Protein AF-A0A9P8TS75-F1 (afdb_monomer_lite)

pLDDT: mean 96.52, std 4.98, range [64.94, 98.75]

Organism: Wickerhamomyces pijperi (NCBI:txid599730)

InterPro domains:
  IPR011330 Glycoside hydrolase/deacetylase, beta/alpha-barrel [SSF88713] (2-75)

Stru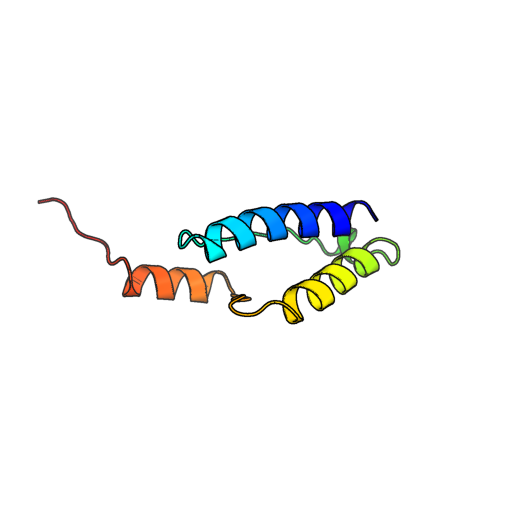cture (mmCIF, N/CA/C/O backbone):
data_AF-A0A9P8TS75-F1
#
_entry.id   AF-A0A9P8TS75-F1
#
loop_
_atom_site.group_PDB
_atom_site.id
_atom_site.type_symbol
_atom_site.label_atom_id
_atom_site.label_alt_id
_atom_site.label_comp_id
_atom_site.label_asym_id
_atom_site.label_entity_id
_atom_site.label_seq_id
_atom_site.pdbx_PDB_ins_code
_atom_site.Cartn_x
_atom_site.Cartn_y
_atom_site.Cartn_z
_atom_site.occupancy
_atom_site.B_iso_or_equiv
_atom_site.auth_seq_id
_atom_site.auth_comp_id
_atom_site.auth_asym_id
_atom_site.auth_atom_id
_atom_site.pdbx_PDB_model_num
ATOM 1 N N . GLY A 1 1 ? -5.154 9.102 11.929 1.00 73.94 1 GLY A N 1
ATOM 2 C CA . GLY A 1 1 ? -3.932 9.302 12.756 1.00 73.94 1 GLY A CA 1
ATOM 3 C C . GLY A 1 1 ? -2.734 9.246 11.838 1.00 73.94 1 GLY A C 1
ATOM 4 O O . GLY A 1 1 ? -2.758 8.386 10.973 1.00 73.94 1 GLY A O 1
ATOM 5 N N . GLN A 1 2 ? -1.739 10.131 11.982 1.00 89.69 2 GLN A N 1
ATOM 6 C CA . GLN A 1 2 ? -0.827 10.515 10.883 1.00 89.69 2 GLN A CA 1
ATOM 7 C C . GLN A 1 2 ? -0.250 9.349 10.056 1.00 89.69 2 GLN A C 1
ATOM 9 O O . GLN A 1 2 ? -0.275 9.413 8.836 1.00 89.69 2 GLN A O 1
ATOM 14 N N . PHE A 1 3 ? 0.208 8.263 10.692 1.00 93.81 3 PHE A N 1
ATOM 15 C CA . PHE A 1 3 ? 0.767 7.116 9.963 1.00 93.81 3 PHE A CA 1
ATOM 16 C C . PHE A 1 3 ? -0.269 6.353 9.120 1.00 93.81 3 PHE A C 1
ATOM 18 O O . PHE A 1 3 ? 0.043 5.952 8.009 1.00 93.81 3 PHE A O 1
ATOM 25 N N . PHE A 1 4 ? -1.494 6.166 9.625 1.00 96.94 4 PHE A N 1
ATOM 26 C CA . PHE A 1 4 ? -2.560 5.512 8.857 1.00 96.94 4 PHE A CA 1
ATOM 27 C C . PHE A 1 4 ? -2.995 6.364 7.664 1.00 96.94 4 PHE A C 1
ATOM 29 O O . PHE A 1 4 ? -3.077 5.819 6.573 1.00 96.94 4 PHE A O 1
ATOM 36 N N . GLU A 1 5 ? -3.231 7.669 7.864 1.00 97.88 5 GLU A N 1
ATOM 37 C CA . GLU A 1 5 ? -3.654 8.552 6.760 1.00 97.88 5 GLU A CA 1
ATOM 38 C C . GLU A 1 5 ? -2.598 8.558 5.655 1.00 97.88 5 GLU A C 1
ATOM 40 O O . GLU A 1 5 ? -2.917 8.295 4.508 1.00 97.88 5 GLU A O 1
ATOM 45 N N . TYR A 1 6 ? -1.319 8.708 6.015 1.00 97.12 6 TYR A N 1
ATOM 46 C CA . TYR A 1 6 ? -0.231 8.698 5.038 1.00 97.12 6 TYR A CA 1
ATOM 47 C C . TYR A 1 6 ? -0.174 7.404 4.211 1.00 97.12 6 TYR A C 1
ATOM 49 O O . TYR A 1 6 ? -0.011 7.450 2.991 1.00 97.12 6 TYR A O 1
ATOM 57 N N . LEU A 1 7 ? -0.312 6.240 4.861 1.00 98.19 7 LEU A N 1
ATOM 58 C CA . LEU A 1 7 ? -0.346 4.959 4.153 1.00 98.19 7 LEU A CA 1
ATOM 59 C C . LEU A 1 7 ? -1.597 4.821 3.283 1.00 98.19 7 LEU A C 1
ATOM 61 O O . LEU A 1 7 ? -1.497 4.312 2.172 1.00 98.19 7 LEU A O 1
ATOM 65 N N . LYS A 1 8 ? -2.757 5.261 3.784 1.00 98.44 8 LYS A N 1
ATOM 66 C CA . LYS A 1 8 ? -4.023 5.232 3.052 1.00 98.44 8 LYS A CA 1
ATOM 67 C C . LYS A 1 8 ? -3.941 6.099 1.798 1.00 98.44 8 LYS A C 1
ATOM 69 O O . LYS A 1 8 ? -4.265 5.601 0.733 1.00 98.44 8 LYS A O 1
ATOM 74 N N . ASP A 1 9 ? -3.469 7.335 1.913 1.00 98.62 9 ASP A N 1
ATOM 75 C CA . ASP A 1 9 ? -3.371 8.262 0.783 1.00 98.62 9 ASP A CA 1
ATOM 76 C C . ASP A 1 9 ? -2.375 7.741 -0.264 1.00 98.62 9 ASP A C 1
ATOM 78 O O . ASP A 1 9 ? -2.678 7.719 -1.453 1.00 98.62 9 ASP A O 1
ATOM 82 N N . SER A 1 10 ? -1.226 7.214 0.181 1.00 98.56 10 SER A N 1
ATOM 83 C CA . SER A 1 10 ? -0.246 6.582 -0.720 1.00 98.56 10 SER A CA 1
ATOM 84 C C . SER A 1 10 ? -0.819 5.352 -1.430 1.00 98.56 10 SER A C 1
ATOM 86 O O . SER A 1 10 ? -0.516 5.105 -2.593 1.00 98.56 10 SER A O 1
ATOM 88 N N . PHE 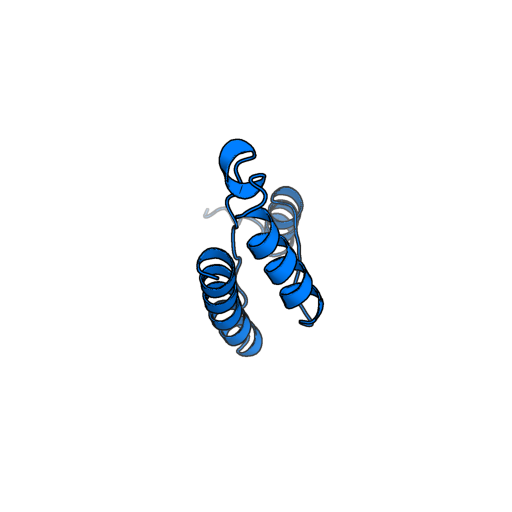A 1 11 ? -1.616 4.549 -0.722 1.00 98.75 11 PHE A N 1
ATOM 89 C CA . PHE A 1 11 ? -2.278 3.386 -1.298 1.00 98.75 11 PHE A CA 1
ATOM 90 C C . PHE A 1 11 ? -3.367 3.797 -2.288 1.00 98.75 11 PHE A C 1
ATOM 92 O O . PHE A 1 11 ? -3.409 3.231 -3.370 1.00 98.75 11 PHE A O 1
ATOM 99 N N . ASP A 1 12 ? -4.230 4.752 -1.936 1.00 98.69 12 ASP A N 1
ATOM 100 C CA . ASP A 1 12 ? -5.376 5.146 -2.759 1.00 98.69 12 ASP A CA 1
ATOM 101 C C . ASP A 1 12 ? -4.932 5.723 -4.108 1.00 98.69 12 ASP A C 1
ATOM 103 O O . ASP A 1 12 ? -5.540 5.394 -5.123 1.00 98.69 12 ASP A O 1
ATOM 107 N N . GLU A 1 13 ? -3.838 6.490 -4.138 1.00 98.69 13 GLU A N 1
ATOM 108 C CA . GLU A 1 13 ? -3.263 6.997 -5.390 1.00 98.69 13 GLU A CA 1
ATOM 109 C C . GLU A 1 13 ? -2.776 5.849 -6.291 1.00 98.69 13 GLU A C 1
ATOM 111 O O . GLU A 1 13 ? -3.184 5.728 -7.445 1.00 98.69 13 GLU A O 1
ATOM 116 N N . LEU A 1 14 ? -1.970 4.928 -5.747 1.00 98.75 14 LEU A N 1
ATOM 117 C CA . LEU A 1 14 ? -1.462 3.781 -6.511 1.00 98.75 14 LEU A CA 1
ATOM 118 C C . LEU A 1 14 ? -2.567 2.794 -6.904 1.00 98.75 14 LEU A C 1
ATOM 120 O O . LEU A 1 14 ? -2.469 2.122 -7.931 1.00 98.75 14 LEU A O 1
ATOM 124 N N . TYR A 1 15 ? -3.610 2.686 -6.085 1.00 98.69 15 TYR A N 1
ATOM 125 C CA . TYR A 1 15 ? -4.774 1.863 -6.373 1.00 98.69 15 TYR A CA 1
ATOM 126 C C . TYR A 1 15 ? -5.564 2.451 -7.544 1.00 98.69 15 TYR A C 1
ATOM 128 O O . TYR A 1 15 ? -5.890 1.714 -8.469 1.00 98.69 15 TYR A O 1
ATOM 136 N N . ALA A 1 16 ? -5.776 3.772 -7.567 1.00 98.62 16 ALA A N 1
ATOM 137 C CA . ALA A 1 16 ? -6.401 4.460 -8.694 1.00 98.62 16 ALA A CA 1
ATOM 138 C C . ALA A 1 16 ? -5.573 4.330 -9.987 1.00 98.62 16 ALA A C 1
ATOM 140 O O . ALA A 1 16 ? -6.128 4.069 -11.054 1.00 98.62 16 ALA A O 1
ATOM 141 N N . GLU A 1 17 ? -4.239 4.439 -9.920 1.00 98.62 17 GLU A N 1
ATOM 142 C CA . GLU A 1 17 ? -3.369 4.127 -11.068 1.00 98.62 17 GLU A CA 1
ATOM 143 C C . GLU A 1 17 ? -3.546 2.673 -11.548 1.00 98.62 17 GLU A C 1
ATOM 145 O O . GLU A 1 17 ? -3.584 2.408 -12.753 1.00 98.62 17 GLU A O 1
ATOM 150 N N . GLY A 1 18 ? -3.685 1.731 -10.610 1.00 98.25 18 GLY A N 1
ATOM 151 C CA . GLY A 1 18 ? -3.949 0.320 -10.884 1.00 98.25 18 GLY A CA 1
ATOM 152 C C . GLY A 1 18 ? -5.293 0.068 -11.566 1.00 98.25 18 GLY A C 1
ATOM 153 O O . GLY A 1 18 ? -5.332 -0.658 -12.559 1.00 98.25 18 GLY A O 1
ATOM 154 N N . GLU A 1 19 ? -6.368 0.706 -11.098 1.00 98.06 19 GLU A N 1
ATOM 155 C CA . GLU A 1 19 ? -7.700 0.650 -11.723 1.00 98.06 19 GLU A CA 1
ATOM 156 C C . GLU A 1 19 ? -7.688 1.220 -13.150 1.00 98.06 19 GLU A C 1
ATOM 158 O O . GLU A 1 19 ? -8.404 0.732 -14.022 1.00 98.06 19 GLU A O 1
ATOM 163 N N . ASN A 1 20 ? -6.797 2.177 -13.423 1.00 98.19 20 ASN A N 1
ATOM 164 C CA . ASN A 1 20 ? -6.549 2.725 -14.758 1.00 98.19 20 ASN A CA 1
ATOM 165 C C . ASN A 1 20 ? -5.595 1.866 -15.618 1.00 98.19 20 ASN A C 1
ATOM 167 O O . ASN A 1 20 ? -5.139 2.307 -16.674 1.00 98.19 20 ASN A O 1
ATOM 171 N N . GLY A 1 21 ? -5.278 0.639 -15.190 1.00 97.81 21 GLY A N 1
ATOM 172 C CA . GLY A 1 21 ? -4.473 -0.324 -15.949 1.00 97.81 21 GLY A CA 1
ATOM 173 C C . GLY A 1 21 ? -2.961 -0.187 -15.766 1.00 97.81 21 GLY A C 1
ATOM 174 O O . GLY A 1 21 ? -2.197 -0.824 -16.490 1.00 97.81 21 GLY A O 1
ATOM 175 N N . SER A 1 22 ? -2.506 0.618 -14.803 1.00 97.88 22 SER A N 1
ATOM 176 C CA . SER A 1 22 ? -1.087 0.865 -14.540 1.00 97.88 22 SER A CA 1
ATOM 177 C C . SER A 1 22 ? -0.724 0.529 -13.087 1.00 97.88 22 SER A C 1
ATOM 179 O O . SER A 1 22 ? -0.306 1.414 -12.339 1.00 97.88 22 SER A O 1
ATOM 181 N N . PRO A 1 23 ? -0.833 -0.741 -12.650 1.00 97.94 23 PRO A N 1
ATOM 182 C CA . PRO A 1 23 ? -0.526 -1.120 -11.272 1.00 97.94 23 PRO A CA 1
ATOM 183 C C . PRO A 1 23 ? 0.936 -0.826 -10.898 1.00 97.94 23 PRO A C 1
ATOM 185 O O . PRO A 1 23 ? 1.840 -0.840 -11.744 1.00 97.94 23 PRO A O 1
ATOM 188 N N . LYS A 1 24 ? 1.163 -0.542 -9.611 1.00 98.38 24 LYS A N 1
ATOM 189 C CA . LYS A 1 24 ? 2.469 -0.230 -9.003 1.00 98.38 24 LYS A CA 1
ATOM 190 C C . LYS A 1 24 ? 2.611 -0.916 -7.646 1.00 98.38 24 LYS A C 1
ATOM 192 O O . LYS A 1 24 ? 1.651 -1.448 -7.096 1.00 98.38 24 LYS A O 1
ATOM 197 N N . MET A 1 25 ? 3.821 -0.882 -7.089 1.00 98.50 25 MET A N 1
ATOM 198 C CA . MET A 1 25 ? 4.118 -1.430 -5.765 1.00 98.50 25 MET A CA 1
ATOM 199 C C . MET A 1 25 ? 4.213 -0.339 -4.690 1.00 98.50 25 MET A C 1
ATOM 201 O O . MET A 1 25 ? 4.765 0.731 -4.933 1.00 98.50 25 MET A O 1
ATOM 205 N N . LEU A 1 26 ? 3.777 -0.660 -3.469 1.00 98.56 26 LEU A N 1
ATOM 206 C CA . LEU A 1 26 ? 3.980 0.158 -2.270 1.00 98.56 26 LEU A CA 1
ATOM 207 C C . LEU A 1 26 ? 4.841 -0.606 -1.256 1.00 98.56 26 LEU A C 1
ATOM 209 O O . LEU A 1 26 ? 4.466 -1.680 -0.794 1.00 98.56 26 LEU A O 1
ATOM 213 N N . SER A 1 27 ? 5.993 -0.047 -0.875 1.00 98.44 27 SER A N 1
ATOM 214 C CA . SER A 1 27 ? 6.832 -0.599 0.199 1.00 98.44 27 SER A CA 1
ATOM 215 C C . SER A 1 27 ? 6.569 0.110 1.525 1.00 98.44 27 SER A C 1
ATOM 217 O O . SER A 1 27 ? 6.669 1.330 1.606 1.00 98.44 27 SER A O 1
ATOM 219 N N . ILE A 1 28 ? 6.320 -0.655 2.592 1.00 97.81 28 ILE A N 1
ATOM 220 C CA . ILE A 1 28 ? 6.061 -0.116 3.935 1.00 97.81 28 ILE A CA 1
ATOM 221 C C . ILE A 1 28 ? 7.203 -0.506 4.874 1.00 97.81 28 ILE A C 1
ATOM 223 O O . ILE A 1 28 ? 7.369 -1.668 5.241 1.00 97.81 28 ILE A O 1
ATOM 227 N N . GLY A 1 29 ? 8.004 0.483 5.274 1.00 97.25 29 GLY A N 1
ATOM 228 C CA . GLY A 1 29 ? 9.125 0.289 6.191 1.00 97.25 29 GLY A CA 1
ATOM 229 C C . GLY A 1 29 ? 8.675 0.194 7.648 1.00 97.25 29 GLY A C 1
ATOM 230 O O . GLY A 1 29 ? 8.164 1.163 8.211 1.00 97.25 29 GLY A O 1
ATOM 231 N N . LEU A 1 30 ? 8.922 -0.948 8.290 1.00 97.81 30 LEU A N 1
ATOM 232 C CA . LEU A 1 30 ? 8.581 -1.195 9.691 1.00 97.81 30 LEU A CA 1
ATOM 233 C C . LEU A 1 30 ? 9.844 -1.450 10.518 1.00 97.81 30 LEU A C 1
ATOM 235 O O . LEU A 1 30 ? 10.719 -2.208 10.121 1.00 97.81 30 LEU A O 1
ATOM 239 N N . HIS A 1 31 ? 9.919 -0.838 11.700 1.00 98.12 31 HIS A N 1
ATOM 240 C CA . HIS A 1 31 ? 10.989 -1.079 12.671 1.00 98.12 31 HIS A CA 1
ATOM 241 C C . HIS A 1 31 ? 10.373 -1.406 14.029 1.00 98.12 31 HIS A C 1
ATOM 243 O O . HIS A 1 31 ? 9.579 -0.607 14.537 1.00 98.12 31 HIS A O 1
ATOM 249 N N . SER A 1 32 ? 10.773 -2.518 14.653 1.00 97.88 32 SER A N 1
ATOM 250 C CA . SER A 1 32 ? 10.164 -3.031 15.893 1.00 97.88 32 SER A CA 1
ATOM 251 C C . SER A 1 32 ? 10.110 -1.982 17.008 1.00 97.88 32 SER A C 1
ATOM 253 O O . SER A 1 32 ? 9.060 -1.766 17.609 1.00 97.88 32 SER A O 1
ATOM 255 N N . ARG A 1 33 ? 11.203 -1.226 17.203 1.00 97.56 33 ARG A N 1
ATOM 256 C CA . ARG A 1 33 ? 11.307 -0.165 18.229 1.00 97.56 33 ARG A CA 1
ATOM 257 C C . ARG A 1 33 ? 10.393 1.051 18.001 1.00 97.56 33 ARG A C 1
ATOM 259 O O . ARG A 1 33 ? 10.241 1.887 18.896 1.00 97.56 33 ARG A O 1
ATOM 266 N N . LEU A 1 34 ? 9.841 1.195 16.794 1.00 96.12 34 LEU A N 1
ATOM 267 C CA . LEU A 1 34 ? 8.973 2.305 16.401 1.00 96.12 34 LEU A CA 1
ATOM 268 C C . LEU A 1 34 ? 7.523 1.845 16.280 1.00 96.12 34 LEU A C 1
ATOM 270 O O . LEU A 1 34 ? 6.675 2.329 17.026 1.00 96.12 34 LEU A O 1
ATOM 274 N N . VAL A 1 35 ? 7.233 0.921 15.360 1.00 96.81 35 VAL A N 1
ATOM 275 C CA . VAL A 1 35 ? 5.849 0.513 15.081 1.00 96.81 35 VAL A CA 1
ATOM 276 C C . VAL A 1 35 ? 5.251 -0.317 16.215 1.00 96.81 35 VAL A C 1
ATOM 278 O O . VAL A 1 35 ? 4.051 -0.239 16.440 1.00 96.81 35 VAL A O 1
ATOM 281 N N . GLY A 1 36 ? 6.079 -1.035 16.984 1.00 96.38 36 GLY A N 1
ATOM 282 C CA . GLY A 1 36 ? 5.633 -1.844 18.121 1.00 96.38 36 GLY A CA 1
ATOM 283 C C . GLY A 1 36 ? 5.147 -1.035 19.327 1.00 96.38 36 GLY A C 1
ATOM 28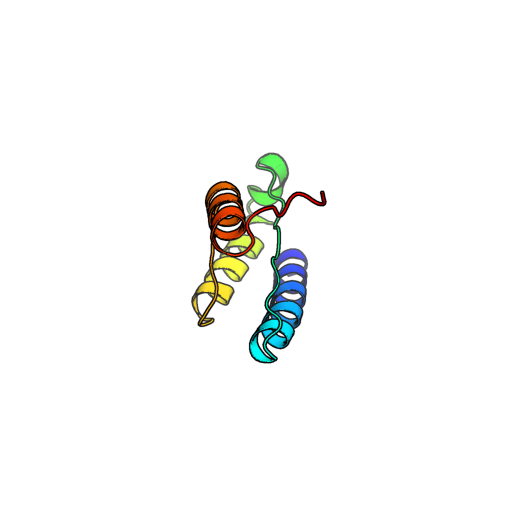4 O O . GLY A 1 36 ? 4.567 -1.600 20.248 1.00 96.38 36 GLY A O 1
ATOM 285 N N . ARG A 1 37 ? 5.345 0.292 19.342 1.00 96.25 37 ARG A N 1
ATOM 286 C CA . ARG A 1 37 ? 4.826 1.149 20.418 1.00 96.25 37 ARG A CA 1
ATOM 287 C C . ARG A 1 37 ? 3.288 1.126 20.400 1.00 96.25 37 ARG A C 1
ATOM 289 O O . ARG A 1 37 ? 2.722 1.323 19.321 1.00 96.25 37 ARG A O 1
ATOM 296 N N . PRO A 1 38 ? 2.598 1.004 21.552 1.00 94.75 38 PRO A N 1
ATOM 297 C CA . PRO A 1 38 ? 1.131 0.944 21.599 1.00 94.75 38 PRO A CA 1
ATOM 298 C C . PRO A 1 38 ? 0.430 2.098 20.862 1.00 94.75 38 PRO A C 1
ATOM 300 O O . PRO A 1 38 ? -0.541 1.879 20.143 1.00 94.75 38 PRO A O 1
ATOM 303 N N . GLY A 1 39 ? 0.978 3.317 20.940 1.00 91.88 39 GLY A N 1
ATOM 304 C CA . GLY A 1 39 ? 0.449 4.484 20.221 1.00 91.88 39 GLY A CA 1
ATOM 305 C C . GLY A 1 39 ? 0.672 4.486 18.698 1.00 91.88 39 GLY A C 1
ATOM 306 O O . GLY A 1 39 ? 0.084 5.314 18.009 1.00 91.88 39 GLY A O 1
ATOM 307 N N . ARG A 1 40 ? 1.511 3.593 18.149 1.00 93.56 40 ARG A N 1
ATOM 308 C CA . ARG A 1 40 ? 1.808 3.505 16.703 1.00 93.56 40 ARG A CA 1
ATOM 309 C C . ARG A 1 40 ? 1.236 2.257 16.039 1.00 93.56 40 ARG A C 1
ATOM 311 O O . ARG A 1 40 ? 0.761 2.353 14.908 1.00 93.56 40 ARG A O 1
ATOM 318 N N . ILE A 1 41 ? 1.216 1.117 16.734 1.00 96.88 41 ILE A N 1
ATOM 319 C CA . ILE A 1 41 ? 0.742 -0.157 16.168 1.00 96.88 41 ILE A CA 1
ATOM 320 C C . ILE A 1 41 ? -0.721 -0.091 15.702 1.00 96.88 41 ILE A C 1
ATOM 322 O O . ILE A 1 41 ? -1.098 -0.738 14.726 1.00 96.88 41 ILE A O 1
ATOM 326 N N . ALA A 1 42 ? -1.540 0.747 16.348 1.00 96.31 42 ALA A N 1
ATOM 327 C CA . ALA A 1 42 ? -2.928 0.976 15.959 1.00 96.31 42 ALA A CA 1
ATOM 328 C C . ALA A 1 42 ? -3.065 1.524 14.526 1.00 96.31 42 ALA A C 1
ATOM 330 O O . ALA A 1 42 ? -4.010 1.163 13.829 1.00 96.31 42 ALA A O 1
ATOM 331 N N . GLY A 1 43 ? -2.123 2.359 14.067 1.00 96.31 43 GLY A N 1
ATOM 332 C CA . GLY A 1 43 ? -2.119 2.880 12.69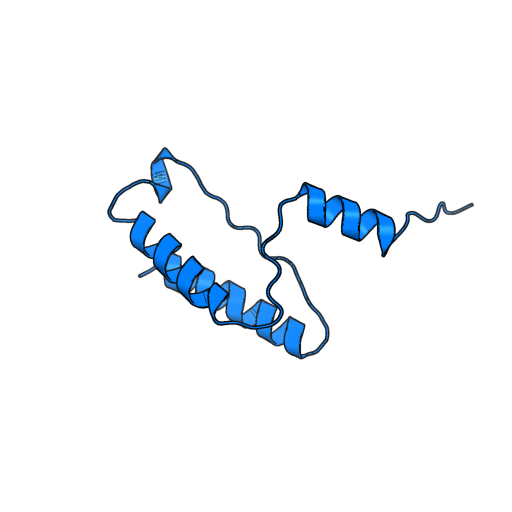7 1.00 96.31 43 GLY A CA 1
ATOM 333 C C . GLY A 1 43 ? -1.870 1.782 11.662 1.00 96.31 43 GLY A C 1
ATOM 334 O O . GLY A 1 43 ? -2.618 1.678 10.694 1.00 96.31 43 GLY A O 1
ATOM 335 N N . LEU A 1 44 ? -0.886 0.910 11.918 1.00 97.31 44 LEU A N 1
ATOM 336 C CA . LEU A 1 44 ? -0.602 -0.240 11.054 1.00 97.31 44 LEU A CA 1
ATOM 337 C C . LEU A 1 44 ? -1.791 -1.208 10.998 1.00 97.31 44 LEU A C 1
ATOM 339 O O . LEU A 1 44 ? -2.194 -1.619 9.916 1.00 97.31 44 LEU A O 1
ATOM 343 N N . ARG A 1 45 ? -2.390 -1.536 12.152 1.00 97.12 45 ARG A N 1
ATOM 344 C CA . ARG A 1 45 ? -3.560 -2.427 12.214 1.00 97.12 45 ARG A CA 1
ATOM 345 C C . ARG A 1 45 ? -4.729 -1.883 11.389 1.00 97.12 45 ARG A C 1
ATOM 347 O O . ARG A 1 45 ? -5.331 -2.634 10.633 1.00 97.12 45 ARG A O 1
ATOM 354 N N . LYS A 1 46 ? -5.023 -0.583 11.504 1.00 97.81 46 LYS A N 1
ATOM 355 C CA . LYS A 1 46 ? -6.064 0.075 10.697 1.00 97.81 46 LYS A CA 1
ATOM 356 C C . LYS A 1 46 ? -5.768 -0.006 9.200 1.00 97.81 46 LYS A C 1
ATOM 358 O O . LYS A 1 46 ? -6.686 -0.264 8.433 1.00 97.81 46 LYS A O 1
ATOM 363 N N . PHE A 1 47 ? -4.510 0.176 8.796 1.00 98.25 47 PHE A N 1
ATOM 364 C CA . PHE A 1 47 ? -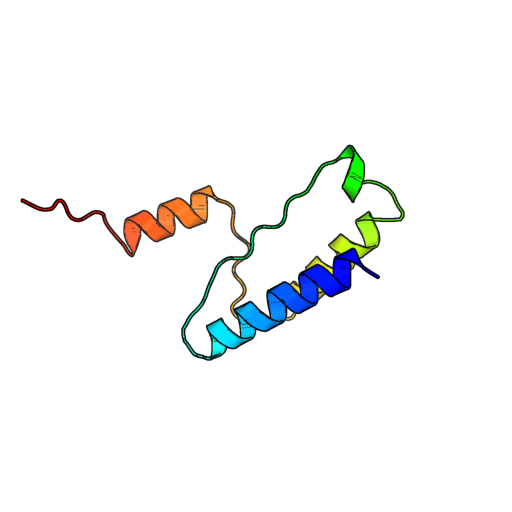4.120 0.081 7.390 1.00 98.25 47 PHE A CA 1
ATOM 365 C C . PHE A 1 47 ? -4.291 -1.340 6.836 1.00 98.25 47 PHE A C 1
ATOM 367 O O . PHE A 1 47 ? -4.865 -1.508 5.767 1.00 98.25 47 PHE A O 1
ATOM 374 N N . VAL A 1 48 ? -3.886 -2.366 7.592 1.00 98.12 48 VAL A N 1
ATOM 375 C CA . VAL A 1 48 ? -4.088 -3.773 7.200 1.00 98.12 48 VAL A CA 1
ATOM 376 C C . VAL A 1 48 ? -5.576 -4.092 7.018 1.00 98.12 48 VAL A C 1
ATOM 378 O O . VAL A 1 48 ? -5.963 -4.663 6.004 1.00 98.12 48 VAL A O 1
ATOM 381 N N . GLU A 1 49 ? -6.431 -3.682 7.957 1.00 98.31 49 GLU A N 1
ATOM 382 C CA . GLU A 1 49 ? -7.883 -3.888 7.835 1.00 98.31 49 GLU A CA 1
ATOM 383 C C . GLU A 1 49 ? -8.526 -3.066 6.707 1.00 98.31 49 GLU A C 1
ATOM 385 O O . GLU A 1 49 ? -9.584 -3.440 6.204 1.00 98.31 49 GLU A O 1
ATOM 390 N N . TYR A 1 50 ? -7.907 -1.955 6.304 1.00 98.62 50 TYR A N 1
ATOM 391 C CA . TYR A 1 50 ? -8.344 -1.155 5.163 1.00 98.62 50 TYR A CA 1
ATOM 392 C C . TYR A 1 50 ? -8.053 -1.866 3.835 1.00 98.62 50 TYR A C 1
ATOM 394 O O . TYR A 1 50 ? -8.979 -2.097 3.060 1.00 98.62 50 TYR A O 1
ATOM 402 N N . ILE A 1 51 ? -6.802 -2.279 3.597 1.00 98.31 51 ILE A N 1
ATOM 403 C CA . ILE A 1 51 ? -6.405 -2.903 2.322 1.00 98.31 51 ILE A CA 1
ATOM 404 C C . ILE A 1 51 ? -7.012 -4.296 2.126 1.00 98.31 51 ILE A C 1
ATOM 406 O O . ILE A 1 51 ? -7.267 -4.692 0.998 1.00 98.31 51 ILE A O 1
ATOM 410 N N . LYS A 1 52 ? -7.328 -5.021 3.211 1.00 97.75 52 LYS A N 1
ATOM 411 C CA . LYS A 1 52 ? -8.028 -6.319 3.140 1.00 97.75 52 LYS A CA 1
ATOM 412 C C . LYS A 1 52 ? -9.438 -6.232 2.546 1.00 97.75 52 LYS A C 1
ATOM 414 O O . LYS A 1 52 ? -10.005 -7.264 2.211 1.00 97.75 52 LYS A O 1
ATOM 419 N N . LYS A 1 53 ? -10.021 -5.032 2.470 1.00 98.00 53 LYS A N 1
ATOM 420 C CA . LYS A 1 53 ? -11.350 -4.779 1.889 1.00 98.00 53 LYS A CA 1
ATOM 421 C C . LYS A 1 53 ? -11.283 -4.311 0.433 1.00 98.00 53 LYS A C 1
ATOM 423 O O . LYS A 1 53 ? -12.312 -3.935 -0.118 1.00 98.00 53 LYS A O 1
ATOM 428 N N . LYS A 1 54 ? -10.084 -4.235 -0.144 1.00 98.00 54 LYS A N 1
ATOM 429 C CA . LYS A 1 54 ? -9.845 -3.787 -1.513 1.00 98.00 54 LYS A CA 1
ATOM 430 C C . LYS A 1 54 ? -9.538 -5.010 -2.367 1.00 98.00 54 LYS A C 1
ATOM 432 O O . LYS A 1 54 ? -8.672 -5.808 -2.006 1.00 98.00 54 LYS A O 1
ATOM 437 N N . ASP A 1 55 ? -10.252 -5.155 -3.472 1.00 97.50 55 ASP A N 1
ATOM 438 C CA . ASP A 1 55 ? -10.036 -6.253 -4.407 1.00 97.50 55 ASP A CA 1
ATOM 439 C C . ASP A 1 55 ? -8.743 -6.038 -5.207 1.00 97.50 55 ASP A C 1
ATOM 441 O O . ASP A 1 55 ? -8.254 -4.921 -5.348 1.00 97.50 55 ASP A O 1
ATOM 445 N N . GLY A 1 56 ? -8.137 -7.117 -5.707 1.00 97.00 56 GLY A N 1
ATOM 446 C CA . GLY A 1 56 ? -6.939 -7.023 -6.555 1.00 97.00 56 GLY A CA 1
ATOM 447 C C . GLY A 1 56 ? -5.648 -6.588 -5.844 1.00 97.00 56 GLY A C 1
ATOM 448 O O . GLY A 1 56 ? -4.634 -6.371 -6.506 1.00 97.00 56 GLY A O 1
ATOM 449 N N . VAL A 1 57 ? -5.637 -6.489 -4.509 1.00 98.31 57 VAL A N 1
ATOM 450 C CA . VAL A 1 57 ? -4.422 -6.174 -3.741 1.00 98.31 57 VAL A CA 1
ATOM 451 C C . VAL A 1 57 ? -3.579 -7.427 -3.515 1.00 98.31 57 VAL A C 1
ATOM 453 O O . VAL A 1 57 ? -4.002 -8.369 -2.844 1.00 98.31 57 VAL A O 1
ATOM 456 N N . TRP A 1 58 ? -2.336 -7.404 -3.993 1.00 98.31 58 TRP A N 1
ATOM 457 C CA . TRP A 1 58 ? -1.349 -8.446 -3.717 1.00 98.31 58 TRP A CA 1
ATOM 458 C C . TRP A 1 58 ? -0.439 -8.053 -2.546 1.00 98.31 58 TRP A C 1
ATOM 460 O O . TRP A 1 58 ? 0.433 -7.193 -2.671 1.00 98.31 58 TRP A O 1
ATOM 470 N N . VAL A 1 59 ? -0.633 -8.691 -1.388 1.00 98.12 59 VAL A N 1
ATOM 471 C CA . VAL A 1 59 ? 0.285 -8.567 -0.245 1.00 98.12 59 VAL A CA 1
ATOM 472 C C . VAL A 1 59 ? 1.393 -9.603 -0.404 1.00 98.12 59 VAL A C 1
ATOM 474 O O . VAL A 1 59 ? 1.182 -10.778 -0.122 1.00 98.12 59 VAL A O 1
ATOM 477 N N . ALA A 1 60 ? 2.558 -9.147 -0.860 1.00 97.88 60 ALA A N 1
ATOM 478 C CA . ALA A 1 60 ? 3.658 -10.011 -1.272 1.00 97.88 60 ALA A CA 1
ATOM 479 C C . ALA A 1 60 ? 4.928 -9.808 -0.440 1.00 97.88 60 ALA A C 1
ATOM 481 O O . ALA A 1 60 ? 5.269 -8.701 -0.007 1.00 97.88 60 ALA A O 1
ATOM 482 N N . THR A 1 61 ? 5.688 -10.884 -0.292 1.00 98.62 61 THR A N 1
ATOM 483 C CA . THR A 1 61 ? 7.109 -10.835 0.032 1.00 98.62 61 THR A CA 1
ATOM 484 C C . THR A 1 61 ? 7.907 -10.298 -1.160 1.00 98.62 61 THR A C 1
ATOM 486 O O . THR A 1 61 ? 7.487 -10.354 -2.316 1.00 98.62 61 THR A O 1
ATOM 489 N N . ARG A 1 62 ? 9.119 -9.790 -0.903 1.00 98.69 62 ARG A N 1
ATOM 490 C CA . ARG A 1 62 ? 10.005 -9.333 -1.988 1.00 98.69 62 ARG A CA 1
ATOM 491 C C . ARG A 1 62 ? 10.488 -10.471 -2.889 1.00 98.69 62 ARG A C 1
ATOM 493 O O . ARG A 1 62 ? 10.792 -10.217 -4.049 1.00 98.69 62 ARG A O 1
ATOM 500 N N . GLU A 1 63 ? 10.556 -11.694 -2.370 1.00 98.75 63 GLU A N 1
ATOM 501 C CA . GLU A 1 63 ? 10.916 -12.877 -3.153 1.00 98.75 63 GLU A CA 1
ATOM 502 C C . GLU A 1 63 ? 9.831 -13.221 -4.176 1.00 98.75 63 GLU A C 1
ATOM 504 O O . GLU A 1 63 ? 10.140 -13.414 -5.350 1.00 98.75 63 GLU A O 1
ATOM 509 N N . GLU A 1 64 ? 8.561 -13.208 -3.765 1.00 98.75 64 GLU A N 1
ATOM 510 C CA . GLU A 1 64 ? 7.433 -13.430 -4.674 1.00 98.75 64 GLU A CA 1
ATOM 511 C C . GLU A 1 64 ? 7.402 -12.387 -5.802 1.00 98.75 64 GLU A C 1
ATOM 513 O O . GLU A 1 64 ? 7.243 -12.749 -6.968 1.00 98.75 64 GLU A O 1
ATOM 518 N N . ILE A 1 65 ? 7.648 -11.109 -5.485 1.00 98.62 65 ILE A N 1
ATOM 519 C CA . ILE A 1 65 ? 7.764 -10.039 -6.493 1.00 98.62 65 ILE A CA 1
ATOM 520 C C . ILE A 1 65 ? 8.922 -10.321 -7.460 1.00 98.62 65 ILE A C 1
ATOM 522 O O . ILE A 1 65 ? 8.758 -10.190 -8.671 1.00 98.62 65 ILE A O 1
ATOM 526 N N . ALA A 1 66 ? 10.091 -10.716 -6.948 1.00 98.50 66 ALA A N 1
ATOM 527 C CA . ALA A 1 66 ? 11.254 -11.009 -7.783 1.00 98.50 66 ALA A CA 1
ATOM 528 C C . ALA A 1 66 ? 11.015 -12.204 -8.720 1.00 98.50 66 ALA A C 1
ATOM 530 O O . ALA A 1 66 ? 11.410 -12.156 -9.886 1.00 98.50 66 ALA A O 1
ATOM 531 N N . ASN A 1 67 ? 10.355 -13.257 -8.230 1.00 98.50 67 ASN A N 1
ATOM 532 C CA . ASN A 1 67 ? 10.005 -14.424 -9.037 1.00 98.50 67 ASN A CA 1
ATOM 533 C C . ASN A 1 67 ? 8.973 -14.063 -10.113 1.00 98.50 67 ASN A C 1
ATOM 535 O O . ASN A 1 67 ? 9.219 -14.339 -11.286 1.00 98.50 67 ASN A O 1
ATOM 539 N N . HIS A 1 68 ? 7.908 -13.337 -9.753 1.00 98.38 68 HIS A N 1
ATOM 540 C CA . HIS A 1 68 ? 6.935 -12.818 -10.718 1.00 98.38 68 HIS A CA 1
ATOM 541 C C . HIS A 1 68 ? 7.611 -11.982 -11.811 1.00 98.38 68 HIS A C 1
ATOM 543 O O . HIS A 1 68 ? 7.347 -12.169 -12.997 1.00 98.38 68 HIS A O 1
ATOM 549 N N . TRP A 1 69 ? 8.530 -11.088 -11.430 1.00 98.19 69 TRP A N 1
ATOM 550 C CA . TRP A 1 69 ? 9.227 -10.243 -12.394 1.00 98.19 69 TRP A CA 1
ATOM 551 C C . TRP A 1 69 ? 10.102 -11.054 -13.350 1.00 98.19 69 TRP A C 1
ATOM 553 O O . TRP A 1 69 ? 10.096 -10.802 -14.551 1.00 98.19 69 TRP A O 1
ATOM 563 N N . ARG A 1 70 ? 10.827 -12.059 -12.841 1.00 97.75 70 ARG A N 1
ATOM 564 C CA . ARG A 1 70 ? 11.660 -12.947 -13.666 1.00 97.75 70 ARG A CA 1
ATOM 565 C C . ARG A 1 70 ? 10.831 -13.725 -14.690 1.00 97.75 70 ARG A C 1
ATOM 567 O O . ARG A 1 70 ? 11.298 -13.926 -15.807 1.00 97.75 70 ARG A O 1
ATOM 574 N N . GLU A 1 71 ? 9.636 -14.163 -14.304 1.00 97.81 71 GLU A N 1
ATOM 575 C CA . GLU A 1 71 ? 8.733 -14.942 -15.154 1.00 97.81 71 GLU A CA 1
ATOM 576 C C . GLU A 1 71 ? 8.026 -14.083 -16.208 1.00 97.81 71 GLU A C 1
ATOM 578 O O . GLU A 1 71 ? 8.000 -14.450 -17.380 1.00 97.81 71 GLU A O 1
ATOM 583 N N . GLN A 1 72 ? 7.466 -12.937 -15.810 1.00 97.88 72 GLN A N 1
ATOM 584 C CA . GLN A 1 72 ? 6.664 -12.086 -16.700 1.00 97.88 72 GLN A CA 1
ATOM 585 C C . GLN A 1 72 ? 7.514 -11.121 -17.537 1.00 97.88 72 GLN A C 1
ATOM 587 O O . GLN A 1 72 ? 7.142 -10.762 -18.655 1.00 97.88 72 GLN A O 1
ATOM 592 N N . PHE A 1 73 ? 8.674 -10.717 -17.018 1.00 96.62 73 PHE A N 1
ATOM 593 C CA . PHE A 1 73 ? 9.586 -9.757 -17.640 1.00 96.62 73 PHE A CA 1
ATOM 594 C C . PHE A 1 73 ? 11.011 -10.335 -17.704 1.00 96.62 73 PHE A C 1
ATOM 596 O O . PHE A 1 73 ? 11.936 -9.789 -17.090 1.00 96.62 73 PHE A O 1
ATOM 603 N N . PRO A 1 74 ?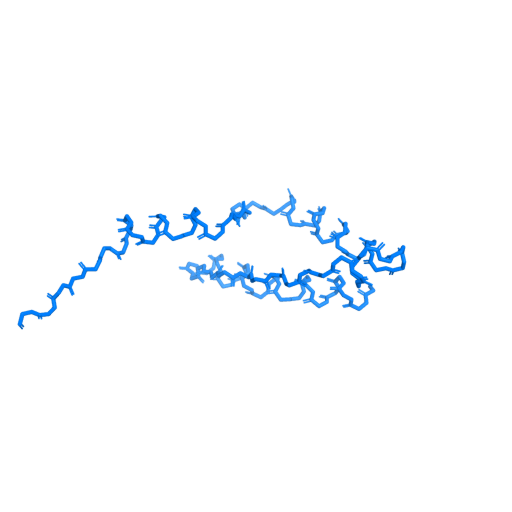 11.220 -11.450 -18.432 1.00 95.81 74 PRO A N 1
ATOM 604 C CA . PRO A 1 74 ? 12.519 -12.103 -18.492 1.00 95.81 74 PRO A CA 1
ATOM 605 C C . PRO A 1 74 ? 13.570 -11.169 -19.095 1.00 95.81 74 PRO A C 1
ATOM 607 O O . PRO A 1 74 ? 13.314 -10.436 -20.055 1.00 95.81 74 PRO A O 1
ATOM 610 N N . TYR A 1 75 ? 14.780 -11.223 -18.539 1.00 95.88 75 TYR A N 1
ATOM 611 C CA . TYR A 1 75 ? 15.917 -10.473 -19.057 1.00 95.88 75 TYR A CA 1
ATOM 612 C C . TYR A 1 75 ? 16.195 -10.854 -20.518 1.00 95.88 75 TYR A C 1
ATOM 614 O O . TYR A 1 75 ? 16.337 -12.031 -20.848 1.00 95.88 75 TYR A O 1
ATOM 622 N N . LYS A 1 76 ? 16.304 -9.844 -21.385 1.00 93.75 76 LYS A N 1
ATOM 623 C CA . LYS A 1 76 ? 16.710 -9.998 -22.784 1.00 93.75 76 LYS A CA 1
ATOM 624 C C . LYS A 1 76 ? 18.091 -9.381 -22.943 1.00 93.75 76 LYS A C 1
ATOM 626 O O . LYS A 1 76 ? 18.229 -8.163 -22.860 1.00 93.75 76 LYS A O 1
ATOM 631 N N . ALA A 1 77 ? 19.100 -10.222 -23.147 1.00 91.44 77 ALA A N 1
ATOM 632 C CA . ALA A 1 77 ? 20.434 -9.745 -23.474 1.00 91.44 77 ALA A CA 1
ATOM 633 C C . ALA A 1 77 ? 20.383 -8.981 -24.805 1.00 91.44 77 ALA A C 1
ATOM 635 O O . ALA A 1 77 ? 19.858 -9.492 -25.795 1.00 91.44 77 ALA A O 1
ATOM 636 N N . SER A 1 78 ? 20.906 -7.757 -24.825 1.00 83.69 78 SER A N 1
ATOM 637 C CA . SER A 1 78 ? 21.206 -7.058 -26.072 1.00 83.69 78 SER A CA 1
ATOM 638 C C . SER A 1 78 ? 22.472 -7.680 -26.660 1.00 83.69 78 SER A C 1
ATOM 640 O O . SER A 1 78 ? 23.526 -7.598 -26.025 1.00 83.69 78 SER A O 1
ATOM 642 N N . LEU A 1 79 ? 22.340 -8.342 -27.813 1.00 64.94 79 LEU A N 1
ATOM 643 C CA . LEU A 1 79 ? 23.472 -8.753 -28.649 1.00 64.94 79 LEU A CA 1
ATOM 644 C C . LEU A 1 79 ? 24.118 -7.535 -29.314 1.00 64.94 79 LEU A C 1
ATOM 646 O O . LEU A 1 79 ? 23.360 -6.599 -29.662 1.00 64.94 79 LEU A O 1
#

Foldseek 3Di:
DVLLVVLVVVCVVQVVCVVVVRHDDDDDDDDCVPCVPPVRVVSVVVNVVVCVPDPPDDPDDPVVVVVVCCVPPPDDDDD

Sequence (79 aa):
GQFFEYLKDSFDELYAEGENGSPKMLSIGLHSRLVGRPGRIAGLRKFVEYIKKKDGVWVATREEIANHWREQFPYKASL

Secondary structure (DSSP, 8-state):
-HHHHHHHHHHHHHHHHHHTT----------HHHHTSHHHHHHHHHHHHHHTTSTT-----HHHHHHHHHHHS------

Radius of gyration: 15.74 Å; chains: 1; bounding box: 35×26×50 Å